Protein AF-A0A0B2VFW9-F1 (afdb_monomer_lite)

Foldseek 3Di:
DPDDDPQQPPAPPDFPVNLVDDPVVVVVCVVVVNGGDGNVCVVVSNVVSVPD

Organism: Toxocara canis (NCBI:txid6265)

InterPro domains:
  IPR014014 RNA helicase, DEAD-box type, Q motif [PS51195] (14-42)
  IPR027417 P-loop containing nucleoside triphosphate hydrolase [G3DSA:3.40.50.300] (2-52)
  IPR027417 P-loop containing nucleoside triphosphate hydrolase [SSF52540] (8-51)

Structure (mmCIF, N/CA/C/O backbone):
data_AF-A0A0B2VFW9-F1
#
_entry.id   AF-A0A0B2VFW9-F1
#
loop_
_atom_site.group_PDB
_atom_site.id
_atom_site.type_symbol
_atom_site.label_atom_id
_atom_site.label_alt_id
_atom_site.label_comp_id
_atom_site.label_asym_id
_atom_site.label_entity_id
_atom_site.label_seq_id
_atom_site.pdbx_PDB_ins_code
_atom_site.Cartn_x
_atom_site.Cartn_y
_atom_site.Cartn_z
_atom_site.occupancy
_atom_site.B_iso_or_equiv
_atom_site.auth_seq_id
_atom_site.auth_comp_id
_atom_site.auth_asym_id
_atom_site.auth_atom_id
_atom_site.pdbx_PDB_model_num
ATOM 1 N N . MET A 1 1 ? 18.012 -0.601 -10.044 1.00 57.44 1 MET A N 1
ATOM 2 C CA . MET A 1 1 ? 17.108 -1.719 -10.393 1.00 57.44 1 MET A CA 1
ATOM 3 C C . MET A 1 1 ? 16.898 -2.541 -9.130 1.00 57.44 1 MET A C 1
ATOM 5 O O . MET A 1 1 ? 17.891 -2.922 -8.523 1.00 57.44 1 MET A O 1
ATOM 9 N N . ARG A 1 2 ? 15.658 -2.724 -8.661 1.00 65.81 2 ARG A N 1
ATOM 10 C CA . ARG A 1 2 ? 15.391 -3.544 -7.467 1.00 65.81 2 ARG A CA 1
ATOM 11 C C . ARG A 1 2 ? 15.644 -5.010 -7.836 1.00 65.81 2 ARG A C 1
ATOM 13 O O . ARG A 1 2 ? 15.018 -5.503 -8.770 1.00 65.81 2 ARG A O 1
ATOM 20 N N . TYR A 1 3 ? 16.591 -5.662 -7.163 1.00 62.09 3 TYR A N 1
ATOM 21 C CA . TYR A 1 3 ? 16.898 -7.077 -7.390 1.00 62.09 3 TYR A CA 1
ATOM 22 C C . TYR A 1 3 ? 15.663 -7.909 -7.028 1.00 62.09 3 TYR A C 1
ATOM 24 O O . TYR A 1 3 ? 15.118 -7.744 -5.935 1.00 62.09 3 TYR A O 1
ATOM 32 N N . LYS A 1 4 ? 15.194 -8.750 -7.954 1.00 57.34 4 LYS A N 1
ATOM 33 C CA . LYS A 1 4 ? 14.026 -9.607 -7.741 1.00 57.34 4 LYS A CA 1
ATOM 34 C C . LYS A 1 4 ? 14.484 -11.046 -7.500 1.00 57.34 4 LYS A C 1
ATOM 36 O O . LYS A 1 4 ? 15.003 -11.682 -8.409 1.00 57.34 4 LYS A O 1
ATOM 41 N N . THR A 1 5 ? 14.339 -11.532 -6.272 1.00 60.81 5 THR A N 1
ATOM 42 C CA . THR A 1 5 ? 14.428 -12.956 -5.917 1.00 60.81 5 THR A CA 1
ATOM 43 C C . THR A 1 5 ? 13.117 -13.671 -6.274 1.00 60.81 5 THR A C 1
ATOM 45 O O . THR A 1 5 ? 12.092 -13.019 -6.457 1.00 60.81 5 THR A O 1
ATOM 48 N N . ALA A 1 6 ? 13.119 -15.005 -6.374 1.00 61.22 6 ALA A N 1
ATOM 49 C CA . ALA A 1 6 ? 11.897 -15.777 -6.661 1.00 61.22 6 ALA A CA 1
ATOM 50 C C . ALA A 1 6 ? 10.751 -15.480 -5.664 1.00 61.22 6 ALA A C 1
ATOM 52 O O . ALA A 1 6 ? 9.584 -15.447 -6.041 1.00 61.22 6 ALA A O 1
ATOM 53 N N . ASP A 1 7 ? 11.110 -15.155 -4.419 1.00 58.66 7 ASP A N 1
ATOM 54 C CA . ASP A 1 7 ? 10.207 -14.734 -3.339 1.00 58.66 7 ASP A CA 1
ATOM 55 C C . ASP A 1 7 ? 9.486 -13.396 -3.599 1.00 58.66 7 ASP A C 1
ATOM 57 O O . ASP A 1 7 ? 8.495 -13.089 -2.950 1.00 58.66 7 ASP A O 1
ATOM 61 N N . VAL A 1 8 ? 9.945 -12.589 -4.568 1.00 61.22 8 VAL A N 1
ATOM 62 C CA . VAL A 1 8 ? 9.295 -11.316 -4.933 1.00 61.22 8 VAL A CA 1
ATOM 63 C C . VAL A 1 8 ? 8.587 -11.333 -6.289 1.00 61.22 8 VAL A C 1
ATOM 65 O O . VAL A 1 8 ? 8.151 -1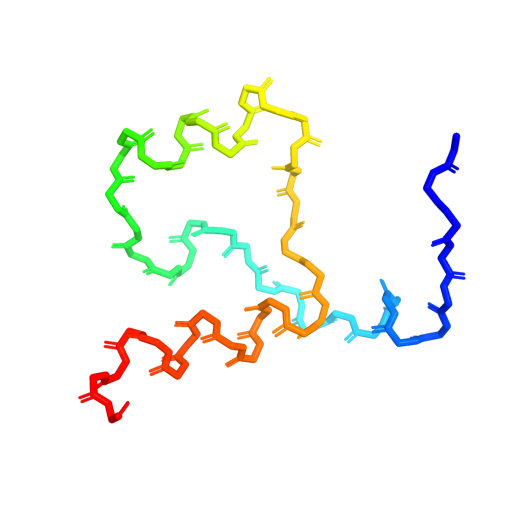0.282 -6.760 1.00 61.22 8 VAL A O 1
ATOM 68 N N . THR A 1 9 ? 8.488 -12.499 -6.932 1.00 63.47 9 THR A N 1
ATOM 69 C CA . THR A 1 9 ? 7.779 -12.672 -8.212 1.00 63.47 9 THR A CA 1
ATOM 70 C C . THR A 1 9 ? 6.481 -13.464 -8.094 1.00 63.47 9 THR A C 1
ATOM 72 O O . THR A 1 9 ? 5.651 -13.360 -8.991 1.00 63.47 9 THR A O 1
ATOM 75 N N . ASP A 1 10 ? 6.289 -14.217 -7.010 1.00 73.19 10 ASP A N 1
ATOM 76 C CA . ASP A 1 10 ? 5.089 -15.031 -6.781 1.00 73.19 10 ASP A CA 1
ATOM 77 C C . ASP A 1 10 ? 3.991 -14.224 -6.067 1.00 73.19 10 ASP A C 1
ATOM 79 O O . ASP A 1 10 ? 3.653 -14.457 -4.910 1.00 73.19 10 ASP A O 1
ATOM 83 N N . THR A 1 11 ? 3.512 -13.167 -6.727 1.00 75.69 11 THR A N 1
ATOM 84 C CA . THR A 1 11 ? 2.421 -12.322 -6.212 1.00 75.69 11 THR A CA 1
ATOM 85 C C . THR A 1 11 ? 1.078 -12.989 -6.484 1.00 75.69 11 THR A C 1
ATOM 87 O O . THR A 1 11 ? 0.831 -13.427 -7.609 1.00 75.69 11 THR A O 1
ATOM 90 N N . LYS A 1 12 ? 0.170 -12.977 -5.508 1.00 81.62 12 LYS A N 1
ATOM 91 C CA . LYS A 1 12 ? -1.230 -13.404 -5.664 1.00 81.62 12 LYS A CA 1
ATOM 92 C C . LYS A 1 12 ? -2.048 -12.416 -6.499 1.00 81.62 12 LYS A C 1
ATOM 94 O O . LYS A 1 12 ? -3.196 -12.710 -6.821 1.00 81.62 12 LYS A O 1
ATOM 99 N N . GLY A 1 13 ? -1.455 -11.278 -6.868 1.00 85.56 13 GLY A N 1
ATOM 100 C CA . GLY A 1 13 ? -2.072 -10.274 -7.730 1.00 85.56 13 GLY A CA 1
ATOM 101 C C . GLY A 1 13 ? -3.031 -9.373 -6.965 1.00 85.56 13 GLY A C 1
ATOM 102 O O . GLY A 1 13 ? -4.008 -8.915 -7.546 1.00 85.56 13 GLY A O 1
ATOM 103 N N . ILE A 1 14 ? -2.765 -9.170 -5.673 1.00 90.00 14 ILE A N 1
ATOM 104 C CA . ILE A 1 14 ? -3.552 -8.289 -4.812 1.00 90.00 14 ILE A CA 1
ATOM 10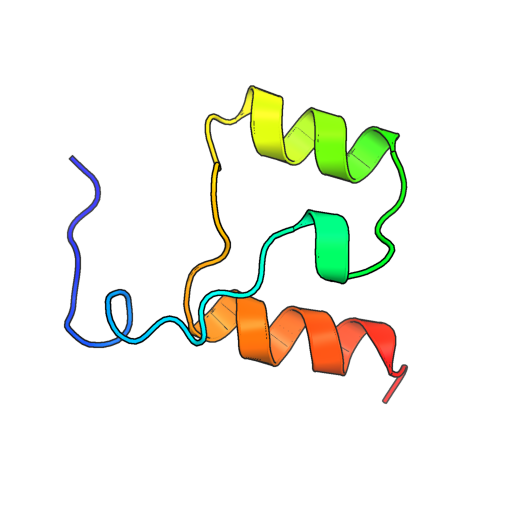5 C C . ILE A 1 14 ? -2.971 -6.879 -4.932 1.00 90.00 14 ILE A C 1
ATOM 107 O O . ILE A 1 14 ? -1.757 -6.700 -4.836 1.00 90.00 14 ILE A O 1
ATOM 111 N N . GLU A 1 15 ? -3.818 -5.879 -5.141 1.00 93.00 15 GLU A N 1
ATOM 112 C CA . GLU A 1 15 ? -3.404 -4.479 -5.244 1.00 93.00 15 GLU A CA 1
ATOM 113 C C . GLU A 1 15 ? -3.453 -3.788 -3.870 1.00 93.00 15 GLU A C 1
ATOM 115 O O . GLU A 1 15 ? -4.100 -4.258 -2.930 1.00 93.00 15 GLU A O 1
ATOM 120 N N . PHE A 1 16 ? -2.768 -2.649 -3.711 1.00 94.06 16 PHE A N 1
ATOM 121 C CA . PHE A 1 16 ? -2.800 -1.912 -2.437 1.00 94.06 16 PHE A CA 1
ATOM 122 C C . PHE A 1 16 ? -4.218 -1.439 -2.072 1.00 94.06 16 PHE A C 1
ATOM 124 O O . PHE A 1 16 ? -4.567 -1.355 -0.891 1.00 94.06 16 PHE A O 1
ATOM 131 N N . GLU A 1 17 ? -5.039 -1.156 -3.079 1.00 93.19 17 GLU A N 1
ATOM 132 C CA . GLU A 1 17 ? -6.431 -0.737 -2.969 1.00 93.19 17 GLU A CA 1
ATOM 133 C C . GLU A 1 17 ? -7.353 -1.820 -2.397 1.00 93.19 17 GLU A C 1
ATOM 135 O O . GLU A 1 17 ? -8.359 -1.483 -1.769 1.00 93.19 17 GLU A O 1
ATOM 140 N N . ASP A 1 18 ? -6.992 -3.099 -2.531 1.00 93.62 18 ASP A N 1
ATOM 141 C CA . ASP A 1 18 ? -7.789 -4.222 -2.023 1.00 93.62 18 ASP A CA 1
ATOM 142 C C . ASP A 1 18 ? -7.737 -4.331 -0.487 1.00 93.62 18 ASP A C 1
ATOM 144 O O . ASP A 1 18 ? -8.590 -4.968 0.133 1.00 93.62 18 ASP A O 1
ATOM 148 N N . PHE A 1 19 ? -6.761 -3.681 0.157 1.00 92.19 19 PHE A N 1
ATOM 149 C CA . PHE A 1 19 ? -6.536 -3.749 1.606 1.00 92.19 19 PHE A CA 1
ATOM 150 C C . PHE A 1 19 ? -7.310 -2.698 2.421 1.00 92.19 19 PHE A C 1
ATOM 152 O O . PHE A 1 19 ? -7.035 -2.527 3.608 1.00 92.19 19 PHE A O 1
ATOM 159 N N . CYS A 1 20 ? -8.256 -1.958 1.828 1.00 92.62 20 CYS A N 1
ATOM 160 C CA . CYS A 1 20 ? -9.046 -0.926 2.526 1.00 92.62 20 CYS A CA 1
ATOM 161 C C . CYS A 1 20 ? -8.188 0.086 3.327 1.00 92.62 20 CYS A C 1
ATOM 163 O O . CYS A 1 20 ? -8.603 0.590 4.376 1.00 92.62 20 CYS A O 1
ATOM 165 N N . LEU A 1 21 ? -6.972 0.381 2.853 1.00 93.62 21 LEU A N 1
ATOM 166 C CA . LEU A 1 21 ? -6.038 1.287 3.522 1.00 93.62 21 LEU A CA 1
ATOM 167 C C . LEU A 1 21 ? -6.552 2.735 3.504 1.00 93.62 21 LEU A C 1
ATOM 169 O O . LEU A 1 21 ? -7.301 3.158 2.622 1.00 93.62 21 LEU A O 1
ATOM 173 N N . LYS A 1 22 ? -6.105 3.540 4.476 1.00 94.75 22 LYS A N 1
ATOM 174 C CA . LYS A 1 22 ? -6.409 4.980 4.496 1.00 94.75 22 LYS A CA 1
ATOM 175 C C . LYS A 1 22 ? -5.857 5.662 3.240 1.00 94.75 22 LYS A C 1
ATOM 177 O O . LYS A 1 22 ? -4.739 5.377 2.816 1.00 94.75 22 LYS A O 1
ATOM 182 N N . ARG A 1 23 ? -6.605 6.634 2.709 1.00 95.75 23 ARG A N 1
ATOM 183 C CA . ARG A 1 23 ? -6.240 7.383 1.492 1.00 95.75 23 ARG A CA 1
ATOM 184 C C . ARG A 1 23 ? -4.848 8.013 1.569 1.00 95.75 23 ARG A C 1
ATOM 186 O O . ARG A 1 23 ? -4.084 7.878 0.624 1.00 95.75 23 ARG A O 1
ATOM 193 N N . ASP A 1 24 ? -4.508 8.635 2.694 1.00 97.00 24 ASP A N 1
ATOM 194 C CA . ASP A 1 24 ? -3.207 9.298 2.861 1.00 97.00 24 ASP A CA 1
ATOM 195 C C . ASP A 1 24 ? -2.044 8.293 2.823 1.00 97.00 24 ASP A C 1
ATOM 197 O O . ASP A 1 24 ? -0.963 8.603 2.327 1.00 97.00 24 ASP A O 1
ATOM 201 N N . LEU A 1 25 ? -2.280 7.059 3.290 1.00 95.50 25 LEU A N 1
ATOM 202 C CA . LEU A 1 25 ? -1.301 5.978 3.213 1.00 95.50 25 LEU A CA 1
ATOM 203 C C . LEU A 1 25 ? -1.134 5.483 1.771 1.00 95.50 25 LEU A C 1
ATOM 205 O O . LEU A 1 25 ? -0.003 5.358 1.314 1.00 95.50 25 LEU A O 1
ATOM 209 N N . LEU A 1 26 ? -2.236 5.249 1.048 1.00 95.81 26 LEU A N 1
ATOM 210 C CA . LEU A 1 26 ? -2.193 4.875 -0.374 1.00 95.81 26 LEU A CA 1
ATOM 211 C C . LEU A 1 26 ? -1.463 5.936 -1.206 1.00 95.81 26 LEU A C 1
ATOM 213 O O . LEU A 1 26 ? -0.600 5.606 -2.013 1.00 95.81 26 LEU A O 1
ATOM 217 N N . MET A 1 27 ? -1.747 7.214 -0.954 1.00 96.06 27 MET A N 1
ATOM 218 C CA . MET A 1 27 ? -1.071 8.328 -1.617 1.00 96.06 27 MET A CA 1
ATOM 219 C C . MET A 1 27 ? 0.441 8.295 -1.355 1.00 96.06 27 MET A C 1
ATOM 221 O O . MET A 1 27 ? 1.221 8.323 -2.303 1.00 96.06 27 MET A O 1
ATOM 225 N N . GLY A 1 28 ? 0.860 8.124 -0.097 1.00 97.00 28 GLY A N 1
ATOM 226 C CA . GLY A 1 2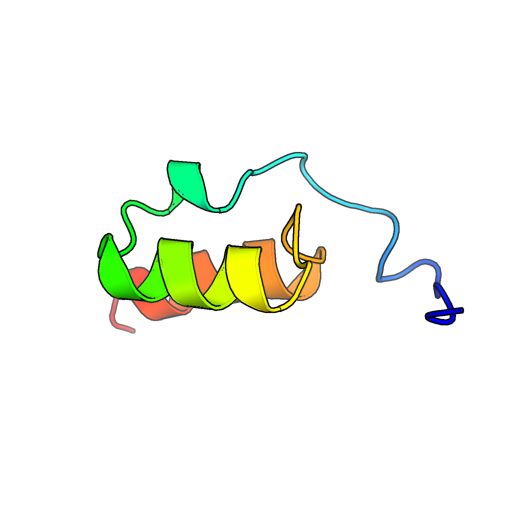8 ? 2.277 7.999 0.249 1.00 97.00 28 GLY A CA 1
ATOM 227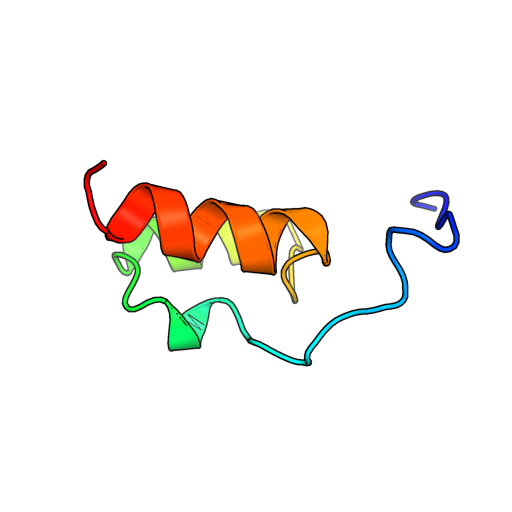 C C . GLY A 1 28 ? 2.965 6.779 -0.382 1.00 97.00 28 GLY A C 1
ATOM 228 O O . GLY A 1 28 ? 4.134 6.864 -0.747 1.00 97.00 28 GLY A O 1
ATOM 229 N N . ILE A 1 29 ? 2.258 5.655 -0.548 1.00 95.12 29 ILE A N 1
ATOM 230 C CA . ILE A 1 29 ? 2.762 4.453 -1.238 1.00 95.12 29 ILE A CA 1
ATOM 231 C C . ILE A 1 29 ? 3.030 4.762 -2.721 1.00 95.12 29 ILE A C 1
ATOM 233 O O . ILE A 1 29 ? 4.141 4.526 -3.209 1.00 95.12 29 ILE A O 1
ATOM 237 N N . PHE A 1 30 ? 2.063 5.364 -3.418 1.00 93.94 30 PHE A N 1
ATOM 238 C CA . PHE A 1 30 ? 2.203 5.706 -4.837 1.00 93.94 30 PHE A CA 1
ATOM 239 C C . PHE A 1 30 ? 3.243 6.797 -5.095 1.00 93.94 30 PHE A C 1
ATOM 241 O O . PHE A 1 30 ? 4.021 6.688 -6.041 1.00 93.94 30 PHE A O 1
ATOM 248 N N . GLU A 1 31 ? 3.345 7.806 -4.228 1.00 96.50 31 GLU A N 1
ATOM 249 C CA . GLU A 1 31 ? 4.383 8.843 -4.312 1.00 96.50 31 GLU A CA 1
ATOM 250 C C . GLU A 1 31 ? 5.808 8.273 -4.221 1.00 96.50 31 GLU A C 1
ATOM 252 O O . GLU A 1 31 ? 6.757 8.861 -4.742 1.00 96.50 31 GLU A O 1
ATOM 257 N N . LYS A 1 32 ? 5.983 7.111 -3.579 1.00 93.00 32 LYS A N 1
ATOM 258 C CA . LYS A 1 32 ? 7.265 6.389 -3.527 1.00 93.00 32 LYS A CA 1
ATOM 259 C C . LYS A 1 32 ? 7.517 5.495 -4.744 1.00 93.00 32 LYS A C 1
ATOM 261 O O . LYS A 1 32 ? 8.572 4.862 -4.808 1.00 93.00 32 LYS A O 1
ATOM 266 N N . GLY A 1 33 ? 6.595 5.456 -5.707 1.00 91.25 33 GLY A N 1
ATOM 267 C CA . GLY A 1 33 ? 6.680 4.616 -6.901 1.00 91.25 33 GLY A CA 1
ATOM 268 C C . GLY A 1 33 ? 6.419 3.137 -6.616 1.00 91.25 33 GLY A C 1
ATOM 269 O O . GLY A 1 33 ? 6.955 2.271 -7.308 1.00 91.25 33 GLY A O 1
ATOM 270 N N . TRP A 1 34 ? 5.664 2.825 -5.559 1.00 91.50 34 TRP A N 1
ATOM 271 C CA . TRP A 1 34 ? 5.247 1.458 -5.260 1.00 91.50 34 TRP A CA 1
ATOM 272 C C . TRP A 1 34 ? 3.882 1.211 -5.882 1.00 91.50 34 TRP A C 1
ATOM 274 O O . TRP A 1 34 ? 2.865 1.637 -5.353 1.00 91.50 34 TRP A O 1
ATOM 284 N N . GLU A 1 35 ? 3.880 0.533 -7.024 1.00 87.94 35 GLU A N 1
ATOM 285 C CA . GLU A 1 35 ? 2.645 0.250 -7.760 1.00 87.94 35 GLU A CA 1
ATOM 286 C C . GLU A 1 35 ? 1.906 -0.964 -7.199 1.00 87.94 35 GLU A C 1
ATOM 288 O O . GLU A 1 35 ? 0.686 -0.948 -7.140 1.00 87.94 35 GLU A O 1
ATOM 293 N N . LYS A 1 36 ? 2.640 -1.998 -6.761 1.00 90.00 36 LYS A N 1
ATOM 294 C CA . LYS A 1 36 ? 2.072 -3.254 -6.249 1.00 90.00 36 LYS A CA 1
ATOM 295 C C . LYS A 1 36 ? 2.780 -3.728 -4.984 1.00 90.00 36 LYS A C 1
ATOM 297 O O . LYS A 1 36 ? 4.000 -3.523 -4.871 1.00 90.00 36 LYS A O 1
ATOM 302 N N . PRO A 1 37 ? 2.074 -4.391 -4.054 1.00 92.00 37 PRO A N 1
ATOM 303 C CA . PRO A 1 37 ? 2.720 -5.068 -2.942 1.00 92.00 37 PRO A CA 1
ATOM 304 C C . PRO A 1 37 ? 3.603 -6.212 -3.453 1.00 92.00 37 PRO A C 1
ATOM 306 O O . PRO A 1 37 ? 3.316 -6.884 -4.440 1.00 92.00 37 PRO A O 1
ATOM 309 N N . SER A 1 38 ? 4.714 -6.443 -2.761 1.00 89.56 38 SER A N 1
ATOM 310 C CA . SER A 1 38 ? 5.476 -7.687 -2.905 1.00 89.56 38 SER A CA 1
ATOM 311 C C . SER A 1 38 ? 4.737 -8.864 -2.244 1.00 89.56 38 SER A C 1
ATOM 313 O O . SER A 1 38 ? 3.918 -8.626 -1.357 1.00 89.56 38 SER A O 1
ATOM 315 N N . PRO A 1 39 ? 5.050 -10.128 -2.586 1.00 88.44 39 PRO A N 1
ATOM 316 C CA . PRO A 1 39 ? 4.376 -11.309 -2.029 1.00 88.44 39 PRO A CA 1
ATOM 317 C C . PRO A 1 39 ? 4.339 -11.338 -0.496 1.00 88.44 39 PRO A C 1
ATOM 319 O O . PRO A 1 39 ? 3.307 -11.634 0.105 1.00 88.44 39 PRO A O 1
ATOM 322 N N . ILE A 1 40 ? 5.436 -10.941 0.162 1.00 87.50 40 ILE A N 1
ATOM 323 C CA . ILE A 1 40 ? 5.455 -10.846 1.626 1.00 87.50 40 ILE A CA 1
ATOM 324 C C . ILE A 1 40 ? 4.522 -9.748 2.146 1.00 87.50 40 ILE A C 1
ATOM 326 O O . ILE A 1 40 ? 3.859 -9.937 3.159 1.00 87.50 40 ILE A O 1
ATOM 330 N N . GLN A 1 41 ? 4.415 -8.617 1.447 1.00 91.00 41 GLN A N 1
ATOM 331 C CA . GLN A 1 41 ? 3.498 -7.546 1.831 1.00 91.00 41 GLN A CA 1
ATOM 332 C C . GLN A 1 41 ? 2.041 -7.969 1.644 1.00 91.00 41 GLN A C 1
ATOM 334 O O . GLN A 1 41 ? 1.233 -7.660 2.511 1.00 91.00 41 GLN A O 1
ATOM 339 N N . GLU A 1 42 ? 1.709 -8.717 0.589 1.00 91.38 42 GLU A N 1
ATOM 340 C CA . GLU A 1 42 ? 0.360 -9.268 0.420 1.00 91.38 42 GLU A CA 1
ATOM 341 C C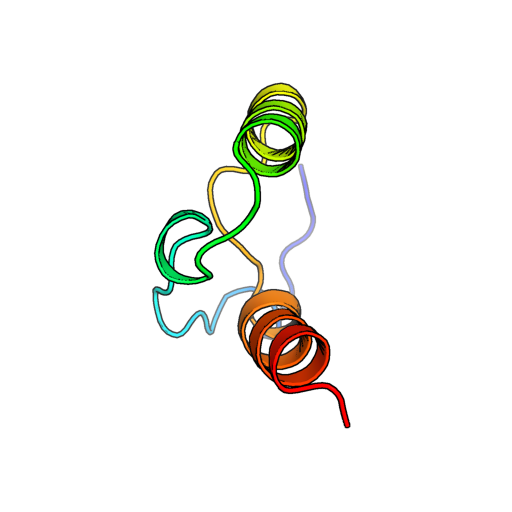 . GLU A 1 42 ? -0.056 -10.124 1.629 1.00 91.38 42 GLU A C 1
ATOM 343 O O . GLU A 1 42 ? -1.170 -10.000 2.134 1.00 91.38 42 GLU A O 1
ATOM 348 N N . ALA A 1 43 ? 0.856 -10.967 2.128 1.00 89.00 43 ALA A N 1
ATOM 349 C CA . ALA A 1 43 ? 0.609 -11.796 3.305 1.00 89.00 43 ALA A CA 1
ATOM 350 C C . ALA A 1 43 ? 0.581 -10.976 4.607 1.00 89.00 43 ALA A C 1
ATOM 352 O O . ALA A 1 43 ? -0.309 -11.154 5.436 1.00 89.00 43 ALA A O 1
ATOM 353 N N . SER A 1 44 ? 1.543 -10.073 4.800 1.00 90.69 44 SER A N 1
ATOM 354 C CA . SER A 1 44 ? 1.702 -9.332 6.054 1.00 90.69 44 SER A CA 1
ATOM 355 C C . SER A 1 44 ? 0.678 -8.215 6.243 1.00 90.69 44 SER A C 1
ATOM 357 O O . SER A 1 44 ? 0.253 -7.999 7.373 1.00 90.69 44 SER A O 1
ATOM 359 N N . ILE A 1 45 ? 0.264 -7.508 5.183 1.00 92.56 45 ILE A N 1
ATOM 360 C CA . ILE A 1 45 ? -0.743 -6.439 5.291 1.00 92.56 45 ILE A CA 1
ATOM 361 C C . ILE A 1 45 ? -2.082 -7.032 5.738 1.00 92.56 45 ILE A C 1
ATOM 363 O O . ILE A 1 45 ? -2.707 -6.489 6.644 1.00 92.56 45 ILE A O 1
ATOM 367 N N . ALA A 1 46 ? -2.488 -8.171 5.167 1.00 88.25 46 ALA A N 1
ATOM 368 C CA . ALA A 1 46 ? -3.715 -8.859 5.566 1.00 88.25 46 ALA A CA 1
ATOM 369 C C . ALA A 1 46 ? -3.718 -9.223 7.062 1.00 88.25 46 ALA A C 1
ATOM 371 O O . ALA A 1 46 ? -4.704 -8.971 7.748 1.00 88.25 46 ALA A O 1
ATOM 372 N N . IL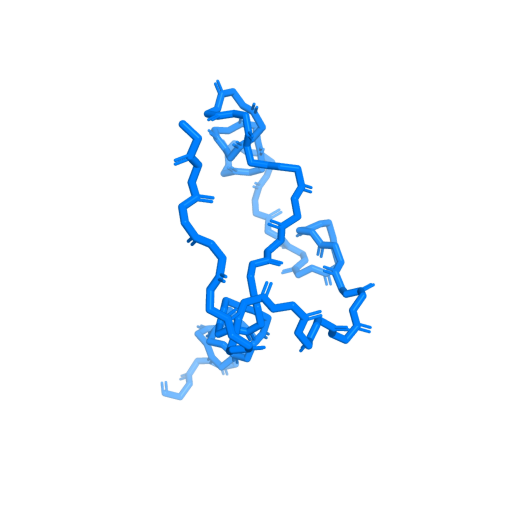E A 1 47 ? -2.599 -9.754 7.570 1.00 90.88 47 ILE A N 1
ATOM 373 C CA . ILE A 1 47 ? -2.438 -10.110 8.989 1.00 90.88 47 ILE A CA 1
ATOM 374 C C . ILE A 1 47 ? -2.438 -8.854 9.872 1.00 90.88 47 ILE A C 1
ATOM 376 O O . ILE A 1 47 ? -3.136 -8.789 10.875 1.00 90.88 47 ILE A O 1
ATOM 380 N N . ALA A 1 48 ? -1.704 -7.809 9.487 1.00 90.25 48 ALA A N 1
ATOM 381 C CA . ALA A 1 48 ? -1.654 -6.570 10.264 1.00 90.25 48 ALA A CA 1
ATOM 382 C C . ALA A 1 48 ? -3.028 -5.881 10.375 1.00 90.25 48 ALA A C 1
ATOM 384 O O . ALA A 1 48 ? -3.296 -5.192 11.358 1.00 90.25 48 ALA A O 1
ATOM 385 N N . LEU A 1 49 ? -3.898 -6.057 9.375 1.00 88.25 49 LEU A N 1
ATOM 386 C CA . LEU A 1 49 ? -5.260 -5.525 9.379 1.00 88.25 49 LEU A CA 1
ATOM 387 C C . LEU A 1 49 ? -6.259 -6.402 10.144 1.00 88.25 49 LEU A C 1
ATOM 389 O O . LEU A 1 49 ? -7.289 -5.875 10.565 1.00 88.25 49 LEU A O 1
ATOM 393 N N . SER A 1 50 ? -5.984 -7.698 10.344 1.00 86.69 50 SER A N 1
ATOM 394 C CA . SER A 1 50 ? -6.857 -8.573 11.142 1.00 86.69 50 SER A CA 1
ATOM 395 C C . SER A 1 50 ? -6.767 -8.293 12.644 1.00 86.69 50 SER A C 1
ATOM 397 O O . SER A 1 50 ? -7.705 -8.618 13.368 1.00 86.69 50 SER A O 1
ATOM 399 N N . GLY A 1 51 ? -5.709 -7.608 13.095 1.00 75.44 51 GLY A N 1
ATOM 400 C CA . GLY A 1 51 ? -5.567 -7.132 14.473 1.00 75.44 51 GLY A CA 1
ATOM 401 C C . GLY A 1 51 ? -5.097 -8.186 15.481 1.00 75.44 51 GLY A C 1
ATOM 402 O O . GLY A 1 51 ? -5.312 -7.975 16.675 1.00 75.44 51 GLY A O 1
ATOM 403 N N . ASP A 1 52 ? -4.486 -9.281 15.012 1.00 55.06 52 ASP A N 1
ATOM 404 C CA . ASP A 1 52 ? -3.823 -10.304 15.844 1.00 55.06 52 ASP A CA 1
ATOM 405 C C . ASP A 1 52 ? -2.395 -9.907 16.265 1.00 55.06 52 ASP A C 1
ATOM 407 O O . ASP A 1 52 ? -1.683 -9.254 15.462 1.00 55.06 52 ASP A O 1
#

pLDDT: mean 84.7, std 12.94, range [55.06, 97.0]

Secondary structure (DSSP, 8-state):
-----GGGT------GGGGT--HHHHHHHHHTT--S--HHHHHHHHHHHHT-

Radius of gyration: 11.6 Å; chains: 1; bounding box: 26×25×26 Å

Sequence (52 aa):
MRYKTADVTDTKGIEFEDFCLKRDLLMGIFEKGWEKPSPIQEASIAIALSGD